Protein AF-A0A7J9YKB7-F1 (afdb_monomer)

Radius of gyration: 21.54 Å; Cα contacts (8 Å, |Δi|>4): 55; chains: 1; bounding box: 41×31×67 Å

Structure (mmCIF, N/CA/C/O backbone):
data_AF-A0A7J9YKB7-F1
#
_entry.id   AF-A0A7J9YKB7-F1
#
loop_
_atom_site.group_PDB
_atom_site.id
_atom_site.type_symbol
_atom_site.label_atom_id
_atom_site.label_alt_id
_atom_site.label_comp_id
_atom_site.label_asym_id
_atom_site.label_entity_id
_atom_site.label_seq_id
_atom_site.pdbx_PDB_ins_code
_atom_site.Cartn_x
_atom_site.Cartn_y
_atom_site.Cartn_z
_atom_site.occupancy
_atom_site.B_iso_or_equiv
_atom_site.auth_seq_id
_atom_site.auth_comp_id
_atom_site.auth_asym_id
_atom_site.auth_atom_id
_atom_site.pdbx_PDB_model_num
ATOM 1 N N . MET A 1 1 ? 27.518 -6.854 -50.036 1.00 48.94 1 MET A N 1
ATOM 2 C CA . MET A 1 1 ? 26.443 -5.909 -49.672 1.00 48.94 1 MET A CA 1
ATOM 3 C C . MET A 1 1 ? 25.699 -6.526 -48.510 1.00 48.94 1 MET A C 1
ATOM 5 O O . MET A 1 1 ? 25.107 -7.581 -48.701 1.00 48.94 1 MET A O 1
ATOM 9 N N . THR A 1 2 ? 25.817 -5.952 -47.317 1.00 54.91 2 THR A N 1
ATOM 10 C CA . THR A 1 2 ? 25.064 -6.406 -46.141 1.00 54.91 2 THR A CA 1
ATOM 11 C C . THR A 1 2 ? 23.592 -6.065 -46.354 1.00 54.91 2 THR A C 1
ATOM 13 O O . THR A 1 2 ? 23.282 -4.993 -46.873 1.00 54.91 2 THR A O 1
ATOM 16 N N . ASN A 1 3 ? 22.692 -7.009 -46.073 1.00 69.81 3 ASN A N 1
ATOM 17 C CA . ASN A 1 3 ? 21.261 -6.821 -46.290 1.00 69.81 3 ASN A CA 1
ATOM 18 C C . ASN A 1 3 ? 20.705 -5.929 -45.163 1.00 69.81 3 ASN A C 1
ATOM 20 O O . ASN A 1 3 ? 20.652 -6.395 -44.024 1.00 69.81 3 ASN A O 1
ATOM 24 N N . PRO A 1 4 ? 20.256 -4.693 -45.444 1.00 67.62 4 PRO A N 1
ATOM 25 C CA . PRO A 1 4 ? 19.798 -3.757 -44.414 1.00 67.62 4 PRO A CA 1
ATOM 26 C C . PRO A 1 4 ? 18.598 -4.282 -43.613 1.00 67.62 4 PRO A C 1
ATOM 28 O O . PRO A 1 4 ? 18.391 -3.877 -42.474 1.00 67.62 4 PRO A O 1
ATOM 31 N N . PHE A 1 5 ? 17.827 -5.223 -44.166 1.00 67.56 5 PHE A N 1
ATOM 32 C CA . PHE A 1 5 ? 16.731 -5.882 -43.454 1.00 67.56 5 PHE A CA 1
ATOM 33 C C . PHE A 1 5 ? 17.223 -6.892 -42.401 1.00 67.56 5 PHE A C 1
ATOM 35 O O . PHE A 1 5 ? 16.585 -7.067 -41.362 1.00 67.56 5 PHE A O 1
ATOM 42 N N . ALA A 1 6 ? 18.370 -7.536 -42.642 1.00 73.56 6 ALA A N 1
ATOM 43 C CA . ALA A 1 6 ? 18.988 -8.451 -41.683 1.00 73.56 6 ALA A CA 1
ATOM 44 C C . ALA A 1 6 ? 19.540 -7.681 -40.473 1.00 73.56 6 ALA A C 1
ATOM 46 O O . ALA A 1 6 ? 19.221 -8.033 -39.343 1.00 73.56 6 ALA A O 1
ATOM 47 N N . GLU A 1 7 ? 20.234 -6.562 -40.707 1.00 74.50 7 GLU A N 1
ATOM 48 C CA . GLU A 1 7 ? 20.719 -5.675 -39.636 1.00 74.50 7 GLU A CA 1
ATOM 49 C C . GLU A 1 7 ? 19.564 -5.091 -38.803 1.00 74.50 7 GLU A C 1
ATOM 51 O O . GLU A 1 7 ? 19.651 -4.985 -37.580 1.00 74.50 7 GLU A O 1
ATOM 56 N N . PHE A 1 8 ? 18.443 -4.740 -39.443 1.00 75.69 8 PHE A N 1
ATOM 57 C CA . PHE A 1 8 ? 17.258 -4.253 -38.731 1.00 75.69 8 PHE A CA 1
ATOM 58 C C . PHE A 1 8 ? 16.622 -5.336 -37.850 1.00 75.69 8 PHE A C 1
ATOM 60 O O . PHE A 1 8 ? 16.187 -5.060 -36.734 1.00 75.69 8 PHE A O 1
ATOM 67 N N . THR A 1 9 ? 16.595 -6.577 -38.338 1.00 81.75 9 THR A N 1
ATOM 68 C CA . THR A 1 9 ? 16.051 -7.722 -37.598 1.00 81.75 9 THR A CA 1
ATOM 69 C C . THR A 1 9 ? 16.926 -8.066 -36.392 1.00 81.75 9 THR A C 1
ATOM 71 O O . THR A 1 9 ? 16.396 -8.283 -35.305 1.00 81.75 9 THR A O 1
ATOM 74 N N . GLU A 1 10 ? 18.251 -8.048 -36.550 1.00 83.00 10 GLU A N 1
ATOM 75 C CA . GLU A 1 10 ? 19.202 -8.251 -35.449 1.00 83.00 10 GLU A CA 1
ATOM 76 C C . GLU A 1 10 ? 19.053 -7.176 -34.368 1.00 83.00 10 GLU A C 1
ATOM 78 O O . GLU A 1 10 ? 19.007 -7.496 -33.183 1.00 83.00 10 GLU A O 1
ATOM 83 N N . ARG A 1 11 ? 18.875 -5.909 -34.761 1.00 81.38 11 ARG A N 1
ATOM 84 C CA . ARG A 1 11 ? 18.631 -4.811 -33.813 1.00 81.38 11 ARG A CA 1
ATOM 85 C C . ARG A 1 11 ? 17.323 -4.968 -33.041 1.00 81.38 11 ARG A C 1
ATOM 87 O O . ARG A 1 11 ? 17.304 -4.710 -31.844 1.00 81.38 11 ARG A O 1
ATOM 94 N N . ILE A 1 12 ? 16.244 -5.400 -33.697 1.00 83.25 12 ILE A N 1
ATOM 95 C CA . ILE A 1 12 ? 14.960 -5.656 -33.021 1.00 83.25 12 ILE A CA 1
ATOM 96 C C . ILE A 1 12 ? 15.087 -6.829 -32.042 1.00 83.25 12 ILE A C 1
ATOM 98 O O . ILE A 1 12 ? 14.558 -6.765 -30.935 1.00 83.25 12 ILE A O 1
ATOM 102 N N . GLN A 1 13 ? 15.798 -7.893 -32.423 1.00 85.00 13 GLN A N 1
ATOM 103 C CA . GLN A 1 13 ? 16.031 -9.035 -31.537 1.00 85.00 13 GLN A CA 1
ATOM 104 C C . GLN A 1 13 ? 16.902 -8.662 -30.336 1.00 85.00 13 GLN A C 1
ATOM 106 O O . GLN A 1 13 ? 16.582 -9.068 -29.221 1.00 85.00 13 GLN A O 1
ATOM 111 N N . ALA A 1 14 ? 17.947 -7.858 -30.544 1.00 82.81 14 ALA A N 1
ATOM 112 C CA . ALA A 1 14 ? 18.788 -7.344 -29.469 1.00 82.81 14 ALA A CA 1
ATOM 113 C C . ALA A 1 14 ? 17.986 -6.461 -28.500 1.00 82.81 14 ALA A C 1
ATOM 115 O O . ALA A 1 14 ? 18.015 -6.708 -27.300 1.00 82.81 14 ALA A O 1
ATOM 116 N N . ALA A 1 15 ? 17.192 -5.518 -29.019 1.00 81.31 15 ALA A N 1
ATOM 117 C CA . ALA A 1 15 ? 16.345 -4.650 -28.198 1.00 81.31 15 ALA A CA 1
ATOM 118 C C . ALA A 1 15 ? 15.295 -5.441 -27.400 1.00 81.31 15 ALA A C 1
ATOM 120 O O . ALA A 1 15 ? 15.013 -5.127 -26.248 1.00 81.31 15 ALA A O 1
ATOM 121 N N . ARG A 1 16 ? 14.729 -6.502 -27.988 1.00 85.56 16 ARG A N 1
ATOM 122 C CA . ARG A 1 16 ? 13.814 -7.393 -27.269 1.00 85.56 16 ARG A CA 1
ATOM 123 C C . ARG A 1 16 ? 14.528 -8.158 -26.154 1.00 85.56 16 ARG A C 1
ATOM 125 O O . ARG A 1 16 ? 13.991 -8.247 -25.061 1.00 85.56 16 ARG A O 1
ATOM 132 N N . ALA A 1 17 ? 15.713 -8.703 -26.425 1.00 87.69 17 ALA A N 1
ATOM 133 C CA . ALA A 1 17 ? 16.480 -9.439 -25.423 1.00 87.69 17 ALA A CA 1
ATOM 134 C C . ALA A 1 17 ? 16.904 -8.539 -24.251 1.00 87.69 17 ALA A C 1
ATOM 136 O O . ALA A 1 17 ? 16.887 -8.973 -23.102 1.00 87.69 17 ALA A O 1
ATOM 137 N N . GLU A 1 18 ? 17.244 -7.284 -24.540 1.00 86.50 18 GLU A N 1
ATOM 138 C CA . GLU A 1 18 ? 17.529 -6.261 -23.537 1.00 86.50 18 GLU A CA 1
ATOM 139 C C . GLU A 1 18 ? 16.290 -5.946 -22.691 1.00 86.50 18 GLU A C 1
ATOM 141 O O . GLU A 1 18 ? 16.360 -6.008 -21.465 1.00 86.50 18 GLU A O 1
ATOM 146 N N . LEU A 1 19 ? 15.136 -5.716 -23.326 1.00 81.12 19 LEU A N 1
ATOM 147 C CA . LEU A 1 19 ? 13.873 -5.482 -22.624 1.00 81.12 19 LEU A CA 1
ATOM 148 C C . LEU A 1 19 ? 13.475 -6.669 -21.735 1.00 81.12 19 LEU A C 1
ATOM 150 O O . LEU A 1 19 ? 13.123 -6.469 -20.576 1.00 81.12 19 LEU A O 1
ATOM 154 N N . ASP A 1 20 ? 13.558 -7.896 -22.2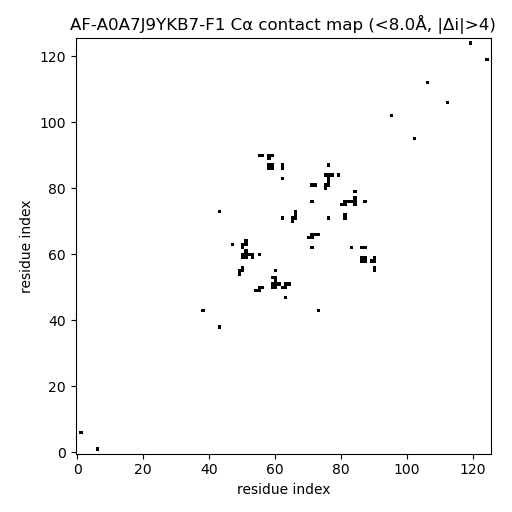53 1.00 88.00 20 ASP A N 1
ATOM 155 C CA . ASP A 1 20 ? 13.267 -9.114 -21.489 1.00 88.00 20 ASP A CA 1
ATOM 156 C C . ASP A 1 20 ? 14.220 -9.238 -20.279 1.00 88.00 20 ASP A C 1
ATOM 158 O O . ASP A 1 20 ? 13.809 -9.649 -19.192 1.00 88.00 20 ASP A O 1
ATOM 162 N N . GLY A 1 21 ? 15.486 -8.835 -20.441 1.00 87.31 21 GLY A N 1
ATOM 163 C CA . GLY A 1 21 ? 16.472 -8.780 -19.362 1.00 87.31 21 GLY A CA 1
ATOM 164 C C . GLY A 1 21 ? 16.127 -7.757 -18.278 1.00 87.31 21 GLY A C 1
ATOM 165 O O . GLY A 1 21 ? 16.171 -8.093 -17.093 1.00 87.31 21 GLY A O 1
ATOM 166 N N . ILE A 1 22 ? 15.745 -6.542 -18.680 1.00 85.44 22 ILE A N 1
ATOM 167 C CA . ILE A 1 22 ? 15.321 -5.467 -17.771 1.00 85.44 22 ILE A CA 1
ATOM 168 C C . ILE A 1 22 ? 14.061 -5.883 -17.009 1.00 85.44 22 ILE A C 1
ATOM 170 O O . ILE A 1 22 ? 14.024 -5.770 -15.787 1.00 85.44 22 ILE A O 1
ATOM 174 N N . LEU A 1 23 ? 13.059 -6.438 -17.697 1.00 82.50 23 LEU A N 1
ATOM 175 C CA . LEU A 1 23 ? 11.827 -6.923 -17.068 1.00 82.50 23 LEU A CA 1
ATOM 176 C C . LEU A 1 23 ? 12.117 -8.006 -16.027 1.00 82.50 23 LEU A C 1
ATOM 178 O O . LEU A 1 23 ? 11.660 -7.910 -14.890 1.00 82.50 23 LEU A O 1
ATOM 182 N N . ALA A 1 24 ? 12.941 -8.997 -16.372 1.00 86.31 24 ALA A N 1
ATOM 183 C CA . ALA A 1 24 ? 13.304 -10.061 -15.441 1.00 86.31 24 ALA A CA 1
ATOM 184 C C . ALA A 1 24 ? 14.099 -9.553 -14.225 1.00 86.31 24 ALA A C 1
ATOM 186 O O . ALA A 1 24 ? 14.096 -10.201 -13.174 1.00 86.31 24 ALA A O 1
ATOM 187 N N . GLN A 1 25 ? 14.837 -8.450 -14.369 1.00 81.38 25 GLN A N 1
ATOM 188 C CA . GLN A 1 25 ? 15.543 -7.807 -13.265 1.00 81.38 25 GLN A CA 1
ATOM 189 C C . GLN A 1 25 ? 14.566 -7.022 -12.379 1.00 81.38 25 GLN A C 1
ATOM 191 O O . GLN A 1 25 ? 14.525 -7.268 -11.176 1.00 81.38 25 GLN A O 1
ATOM 196 N N . ALA A 1 26 ? 13.695 -6.206 -12.975 1.00 73.94 26 ALA A N 1
ATOM 197 C CA . ALA A 1 26 ? 12.650 -5.473 -12.263 1.00 73.94 26 ALA A CA 1
ATOM 198 C C . ALA A 1 26 ? 11.722 -6.408 -11.465 1.00 73.94 26 ALA A C 1
ATOM 200 O O . ALA A 1 26 ? 11.398 -6.134 -10.312 1.00 73.94 26 ALA A O 1
ATOM 201 N N . GLU A 1 27 ? 11.348 -7.563 -12.023 1.00 75.50 27 GLU A N 1
ATOM 202 C CA . GLU A 1 27 ? 10.561 -8.580 -11.312 1.00 75.50 27 GLU A CA 1
ATOM 203 C C . GLU A 1 27 ? 11.299 -9.156 -10.095 1.00 75.50 27 GLU A C 1
ATOM 205 O O . GLU A 1 27 ? 10.695 -9.392 -9.041 1.00 75.50 27 GLU A O 1
ATOM 210 N N . ARG A 1 28 ? 12.612 -9.388 -10.220 1.00 80.44 28 ARG A N 1
ATOM 211 C CA . ARG A 1 28 ? 13.457 -9.887 -9.127 1.00 80.44 28 ARG A CA 1
ATOM 212 C C . ARG A 1 28 ? 13.609 -8.852 -8.023 1.00 80.44 28 ARG A C 1
ATOM 214 O O . ARG A 1 28 ? 13.513 -9.220 -6.850 1.00 80.44 28 ARG A O 1
ATOM 221 N N . ASP A 1 29 ? 13.803 -7.593 -8.388 1.00 74.81 29 ASP A N 1
ATOM 222 C CA . ASP A 1 29 ? 13.963 -6.495 -7.439 1.00 74.81 29 ASP A CA 1
ATOM 223 C C . ASP A 1 29 ? 12.645 -6.206 -6.719 1.00 74.81 29 ASP A C 1
ATOM 225 O O . ASP A 1 29 ? 12.621 -6.164 -5.489 1.00 74.81 29 ASP A O 1
ATOM 229 N N . LEU A 1 30 ? 11.517 -6.201 -7.437 1.00 72.44 30 LEU A N 1
ATOM 230 C CA . LEU A 1 30 ? 10.186 -6.128 -6.830 1.00 72.44 30 LEU A CA 1
ATOM 231 C C . LEU A 1 30 ? 9.927 -7.303 -5.876 1.00 72.44 30 LEU A C 1
ATOM 233 O O . LEU A 1 30 ? 9.394 -7.121 -4.783 1.00 72.44 30 LEU A O 1
ATOM 237 N N . SER A 1 31 ? 10.308 -8.522 -6.263 1.00 71.25 31 SER A N 1
ATOM 238 C CA . SER A 1 31 ? 10.139 -9.709 -5.413 1.00 71.25 31 SER A CA 1
ATOM 239 C C . SER A 1 31 ? 11.005 -9.651 -4.154 1.00 71.25 31 SER A C 1
ATOM 241 O O . SER A 1 31 ? 10.568 -10.078 -3.083 1.00 71.25 31 SER A O 1
ATOM 243 N N . ARG A 1 32 ? 12.234 -9.132 -4.268 1.00 72.81 32 ARG A N 1
ATOM 244 C CA . ARG A 1 32 ? 13.128 -8.892 -3.132 1.00 72.81 32 ARG A CA 1
ATOM 245 C C . ARG A 1 32 ? 12.520 -7.857 -2.193 1.00 72.81 32 ARG A C 1
ATOM 247 O O . ARG A 1 32 ? 12.342 -8.163 -1.018 1.00 72.81 32 ARG A O 1
ATOM 254 N N . PHE A 1 33 ? 12.121 -6.711 -2.734 1.00 71.88 33 PHE A N 1
ATOM 255 C CA . PHE A 1 33 ? 11.486 -5.633 -1.988 1.00 71.88 33 PHE A CA 1
ATOM 256 C C . PHE A 1 33 ? 10.247 -6.128 -1.235 1.00 71.88 33 PHE A C 1
ATOM 258 O O . PHE A 1 33 ? 10.147 -5.929 -0.028 1.00 71.88 33 PHE A O 1
ATOM 265 N N . LYS A 1 34 ? 9.356 -6.875 -1.904 1.00 68.44 34 LYS A N 1
ATOM 266 C CA . LYS A 1 34 ? 8.168 -7.492 -1.287 1.00 68.44 34 LYS A CA 1
ATOM 267 C C . LYS A 1 34 ? 8.495 -8.476 -0.166 1.00 68.44 34 LYS A C 1
ATOM 269 O O . LYS A 1 34 ? 7.656 -8.703 0.695 1.00 68.44 34 LYS A O 1
ATOM 274 N N . ARG A 1 35 ? 9.652 -9.138 -0.201 1.00 71.69 35 ARG A N 1
ATOM 275 C CA . ARG A 1 35 ? 10.064 -10.071 0.857 1.00 71.69 35 ARG A CA 1
ATOM 276 C C . ARG A 1 35 ? 10.675 -9.332 2.043 1.00 71.69 35 ARG A C 1
ATOM 278 O O . ARG A 1 35 ? 10.428 -9.732 3.172 1.00 71.69 35 ARG A O 1
ATOM 285 N N . GLU A 1 36 ? 11.481 -8.313 1.774 1.00 71.69 36 GLU A N 1
ATOM 286 C CA . GLU A 1 36 ? 12.216 -7.551 2.790 1.00 71.69 36 GLU A CA 1
ATOM 287 C C . GLU A 1 36 ? 11.327 -6.531 3.508 1.00 71.69 36 GLU A C 1
ATOM 289 O O . GLU A 1 36 ? 11.482 -6.341 4.706 1.00 71.69 36 GLU A O 1
ATOM 294 N N . ASN A 1 37 ? 10.329 -5.970 2.823 1.00 67.38 37 ASN A N 1
ATOM 295 C CA . ASN A 1 37 ? 9.371 -5.008 3.382 1.00 67.38 37 ASN A CA 1
ATOM 296 C C . ASN A 1 37 ? 8.054 -5.659 3.825 1.00 67.38 37 ASN A C 1
ATOM 298 O O . ASN A 1 37 ? 7.013 -5.005 3.880 1.00 67.38 37 ASN A O 1
ATOM 302 N N . LYS A 1 38 ? 8.064 -6.966 4.110 1.00 70.69 38 LYS A N 1
ATOM 303 C CA . LYS A 1 38 ? 6.905 -7.618 4.720 1.00 70.69 38 LYS A CA 1
ATOM 304 C C . LYS A 1 38 ? 6.914 -7.330 6.219 1.00 70.69 38 LYS A C 1
ATOM 306 O O . LYS A 1 38 ? 7.846 -7.786 6.880 1.00 70.69 38 LYS A O 1
ATOM 311 N N . PRO A 1 39 ? 5.895 -6.638 6.757 1.00 73.00 39 PRO A N 1
ATOM 312 C CA . PRO A 1 39 ? 5.805 -6.439 8.192 1.00 73.00 39 PRO A CA 1
ATOM 313 C C . PRO A 1 39 ? 5.734 -7.798 8.892 1.00 73.00 39 PRO A C 1
ATOM 315 O O . PRO A 1 39 ? 5.066 -8.730 8.425 1.00 73.00 39 PRO A O 1
ATOM 318 N N . THR A 1 40 ? 6.450 -7.913 10.004 1.00 83.00 40 THR A N 1
ATOM 319 C CA . THR A 1 40 ? 6.389 -9.070 10.897 1.00 83.00 40 THR A CA 1
ATOM 320 C C . THR A 1 40 ? 4.973 -9.253 11.436 1.00 83.00 40 THR A C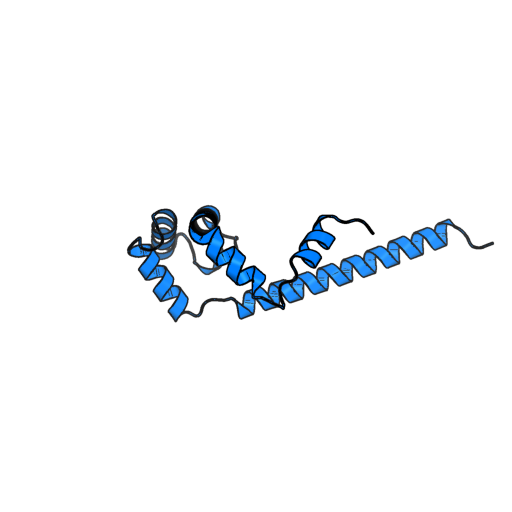 1
ATOM 322 O O . THR A 1 40 ? 4.165 -8.325 11.441 1.00 83.00 40 THR A O 1
ATOM 325 N N . GLU A 1 41 ? 4.650 -10.450 11.925 1.00 83.69 41 GLU A N 1
ATOM 326 C CA . GLU A 1 41 ? 3.325 -10.709 12.506 1.00 83.69 41 GLU A CA 1
ATOM 327 C C . GLU A 1 41 ? 3.012 -9.753 13.669 1.00 83.69 41 GLU A C 1
ATOM 329 O O . GLU A 1 41 ? 1.893 -9.272 13.810 1.00 83.69 41 GLU A O 1
ATOM 334 N N . GLU A 1 42 ? 4.028 -9.410 14.460 1.00 85.31 42 GLU A N 1
ATOM 335 C CA . GLU A 1 42 ? 3.916 -8.474 15.579 1.00 85.31 42 GLU A CA 1
ATOM 336 C C . GLU A 1 42 ? 3.628 -7.044 15.105 1.00 85.31 42 GLU A C 1
ATOM 338 O O . GLU A 1 42 ? 2.752 -6.382 15.660 1.00 85.31 42 GLU A O 1
ATOM 343 N N . GLU A 1 43 ? 4.306 -6.573 14.057 1.00 84.69 43 GLU A N 1
ATOM 344 C CA . GLU A 1 43 ? 4.035 -5.266 13.444 1.00 84.69 43 GLU A CA 1
ATOM 345 C C . GLU A 1 43 ? 2.648 -5.223 12.798 1.00 84.69 43 GLU A C 1
ATOM 347 O O . GLU A 1 43 ? 1.937 -4.225 12.919 1.00 84.69 43 GLU A O 1
ATOM 352 N N . ARG A 1 44 ? 2.217 -6.319 12.162 1.00 86.12 44 ARG A N 1
ATOM 353 C CA . ARG A 1 44 ? 0.868 -6.434 11.588 1.00 86.12 44 ARG A CA 1
ATOM 354 C C . ARG A 1 44 ? -0.200 -6.377 12.667 1.00 86.12 44 ARG A C 1
ATOM 356 O O . ARG A 1 44 ? -1.195 -5.680 12.485 1.00 86.12 44 ARG A O 1
ATOM 363 N N . GLN A 1 45 ? 0.013 -7.062 13.786 1.00 88.69 45 GLN A N 1
ATOM 364 C CA . GLN A 1 45 ? -0.905 -7.035 14.919 1.00 88.69 45 GLN A CA 1
ATOM 365 C C . GLN A 1 45 ? -0.991 -5.627 15.522 1.00 88.69 45 GLN A C 1
ATOM 367 O O . GLN A 1 45 ? -2.088 -5.120 15.742 1.00 88.69 45 GLN A O 1
ATOM 372 N N . GLN A 1 46 ? 0.147 -4.954 15.718 1.00 91.12 46 GLN A N 1
ATOM 373 C CA . GLN A 1 46 ? 0.174 -3.575 16.217 1.00 91.12 46 GLN A CA 1
ATOM 374 C C . GLN A 1 46 ? -0.556 -2.610 15.280 1.00 91.12 46 GLN A C 1
ATOM 376 O O . GLN A 1 46 ? -1.368 -1.804 15.738 1.00 91.12 46 GLN A O 1
ATOM 381 N N . LEU A 1 47 ? -0.312 -2.718 13.972 1.00 88.44 47 LEU A N 1
ATOM 382 C CA . LEU A 1 47 ? -0.990 -1.918 12.956 1.00 88.44 47 LEU A CA 1
ATOM 383 C C . LEU A 1 47 ? -2.496 -2.200 12.933 1.00 88.44 47 LEU A C 1
ATOM 385 O O . LEU A 1 47 ? -3.290 -1.265 12.862 1.00 88.44 47 LEU A O 1
ATOM 389 N N . HIS A 1 48 ? -2.898 -3.465 13.052 1.00 91.31 48 HIS A N 1
ATOM 390 C CA . HIS A 1 48 ? -4.303 -3.852 13.105 1.00 91.31 48 HIS A CA 1
ATOM 391 C C . HIS A 1 48 ? -5.009 -3.265 14.331 1.00 91.31 48 HIS A C 1
ATOM 393 O O . HIS A 1 48 ? -6.080 -2.676 14.207 1.00 91.31 48 HIS A O 1
ATOM 399 N N . GLU A 1 49 ? -4.392 -3.347 15.507 1.00 93.81 49 GLU A N 1
ATOM 400 C CA . GLU A 1 49 ? -4.962 -2.779 16.726 1.00 93.81 49 GLU A CA 1
ATOM 401 C C . GLU A 1 49 ? -5.012 -1.244 16.689 1.00 93.81 49 GLU A C 1
ATOM 403 O O . GLU A 1 49 ? -6.012 -0.657 17.101 1.00 93.81 49 GLU A O 1
ATOM 408 N N . ALA A 1 50 ? -3.971 -0.581 16.175 1.00 91.25 50 ALA A N 1
ATOM 409 C CA . ALA A 1 50 ? -3.957 0.873 15.995 1.00 91.25 50 ALA A CA 1
ATOM 410 C C . ALA A 1 50 ? -5.046 1.334 15.013 1.00 91.25 50 ALA A C 1
ATOM 412 O O . ALA A 1 50 ? -5.757 2.310 15.268 1.00 91.25 50 ALA A O 1
ATOM 413 N N . ALA A 1 51 ? -5.232 0.588 13.923 1.00 92.25 51 ALA A N 1
ATOM 414 C CA . ALA A 1 51 ? -6.302 0.817 12.967 1.00 92.25 51 ALA A CA 1
ATOM 415 C C . ALA A 1 51 ? -7.689 0.653 13.612 1.00 92.25 51 ALA A C 1
ATOM 417 O O . ALA A 1 51 ? -8.517 1.553 13.487 1.00 92.25 51 ALA A O 1
ATOM 418 N N . LEU A 1 52 ? -7.932 -0.420 14.376 1.00 92.44 52 LEU A N 1
ATOM 419 C CA . LEU A 1 52 ? -9.204 -0.632 15.089 1.00 92.44 52 LEU A CA 1
ATOM 420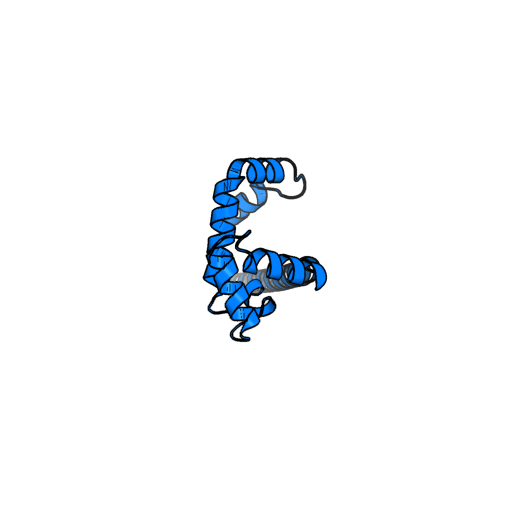 C C . LEU A 1 52 ? -9.501 0.469 16.116 1.00 92.44 52 LEU A C 1
ATOM 422 O O . LEU A 1 52 ? -10.650 0.889 16.264 1.00 92.44 52 LEU A O 1
ATOM 426 N N . ARG A 1 53 ? -8.471 0.989 16.795 1.00 92.75 53 ARG A N 1
ATOM 427 C CA . ARG A 1 53 ? -8.604 2.146 17.699 1.00 92.75 53 ARG A CA 1
ATOM 428 C C . ARG A 1 53 ? -8.873 3.463 16.960 1.00 92.75 53 ARG A C 1
ATOM 430 O O . ARG A 1 53 ? -9.212 4.454 17.602 1.00 92.75 53 ARG A O 1
ATOM 437 N N . GLY A 1 54 ? -8.763 3.480 15.630 1.00 89.38 54 GLY A N 1
ATOM 438 C CA . GLY A 1 54 ? -8.939 4.666 14.792 1.00 89.38 54 GLY A CA 1
ATOM 439 C C . GLY A 1 54 ? -7.748 5.623 14.817 1.00 89.38 54 GLY A C 1
ATOM 440 O O . GLY A 1 54 ? -7.862 6.738 14.319 1.00 89.38 54 GLY A O 1
ATOM 441 N N . GLU A 1 55 ? -6.608 5.204 15.369 1.00 89.25 55 GLU A N 1
ATOM 442 C CA . GLU A 1 55 ? -5.390 6.025 15.462 1.00 89.25 55 GLU A CA 1
ATOM 443 C C . GLU A 1 55 ? -4.789 6.311 14.080 1.00 89.25 55 GLU A C 1
ATOM 445 O O . GLU A 1 55 ? -4.132 7.328 13.885 1.00 89.25 55 GLU A O 1
ATOM 450 N N . LEU A 1 56 ? -5.071 5.438 13.109 1.00 85.50 56 LEU A N 1
ATOM 451 C CA . LEU A 1 56 ? -4.656 5.564 11.710 1.00 85.50 56 LEU A CA 1
ATOM 452 C C . LEU A 1 56 ? -5.755 6.189 10.822 1.00 85.50 56 LEU A C 1
ATOM 454 O O . LEU A 1 56 ? -5.663 6.182 9.596 1.00 85.50 56 LEU A O 1
ATOM 458 N N . GLY A 1 57 ? -6.814 6.735 11.423 1.00 88.31 57 GLY A N 1
ATOM 459 C CA . GLY A 1 57 ? -7.943 7.333 10.711 1.00 88.31 57 GLY A CA 1
ATOM 460 C C . GLY A 1 57 ? -9.027 6.337 10.286 1.00 88.31 57 GLY A C 1
ATOM 461 O O . GLY A 1 57 ? -8.911 5.122 10.461 1.00 88.31 57 GLY A O 1
ATOM 462 N N . ASP A 1 58 ? -10.120 6.879 9.743 1.00 90.06 58 ASP A N 1
ATOM 463 C CA . ASP A 1 58 ? -11.355 6.125 9.495 1.00 90.06 58 ASP A CA 1
ATOM 464 C C . ASP A 1 58 ? -11.206 5.053 8.403 1.00 90.06 58 ASP A C 1
ATOM 466 O O . ASP A 1 58 ? -11.704 3.945 8.588 1.00 90.06 58 ASP A O 1
ATOM 470 N N . ASP A 1 59 ? -10.467 5.337 7.324 1.00 90.62 59 ASP A N 1
ATOM 471 C CA . ASP A 1 59 ? -10.246 4.378 6.227 1.00 90.62 59 ASP A CA 1
ATOM 472 C C . ASP A 1 59 ? -9.505 3.124 6.710 1.00 90.62 59 ASP A C 1
ATOM 474 O O . ASP A 1 59 ? -9.854 1.998 6.357 1.00 90.62 59 ASP A O 1
ATOM 478 N N . MET A 1 60 ? -8.495 3.311 7.567 1.00 91.88 60 MET A N 1
ATOM 479 C CA . MET A 1 60 ? -7.735 2.205 8.150 1.00 91.88 60 MET A CA 1
ATOM 480 C C . MET A 1 60 ? -8.565 1.432 9.168 1.00 91.88 60 MET A C 1
ATOM 482 O O . MET A 1 60 ? -8.474 0.206 9.210 1.00 91.88 60 MET A O 1
ATOM 486 N N . ARG A 1 61 ? -9.412 2.119 9.947 1.00 93.94 61 ARG A N 1
ATOM 487 C CA . ARG A 1 61 ? -10.361 1.454 10.848 1.00 93.94 61 ARG A CA 1
ATOM 488 C C . ARG A 1 61 ? -11.333 0.573 10.073 1.00 93.94 61 ARG A C 1
ATOM 490 O O . ARG A 1 61 ? -11.500 -0.590 10.427 1.00 93.94 61 ARG A O 1
ATOM 497 N N . GLU A 1 62 ? -11.919 1.089 8.993 1.00 93.56 62 GLU A N 1
ATOM 498 C CA . GLU A 1 62 ? -12.807 0.309 8.124 1.00 93.56 62 GLU A CA 1
ATOM 499 C C . GLU A 1 62 ? -12.088 -0.920 7.554 1.00 93.56 62 GLU A C 1
ATOM 501 O O . GLU A 1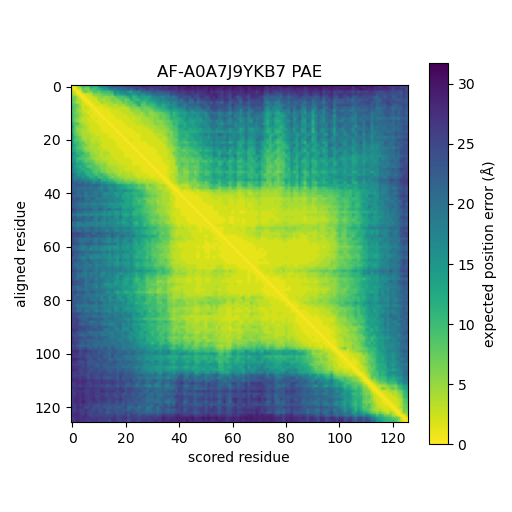 62 ? -12.633 -2.027 7.546 1.00 93.56 62 GLU A O 1
ATOM 506 N N . LEU A 1 63 ? -10.846 -0.745 7.109 1.00 92.44 63 LEU A N 1
ATOM 507 C CA . LEU A 1 63 ? -10.058 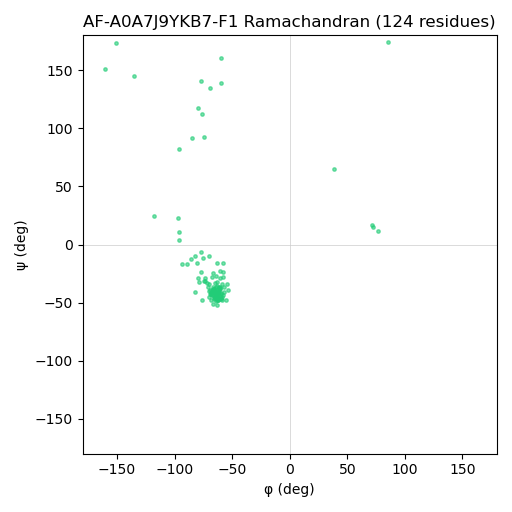-1.830 6.550 1.00 92.44 63 LEU A CA 1
ATOM 508 C C . LEU A 1 63 ? -9.714 -2.898 7.604 1.00 92.44 63 LEU A C 1
ATOM 510 O O . LEU A 1 63 ? -9.835 -4.092 7.330 1.00 92.44 63 LEU A O 1
ATOM 514 N N . ALA A 1 64 ? -9.382 -2.493 8.831 1.00 93.62 64 ALA A N 1
ATOM 515 C CA . ALA A 1 64 ? -9.162 -3.418 9.937 1.00 93.62 64 ALA A CA 1
ATOM 516 C C . ALA A 1 64 ? -10.439 -4.178 10.328 1.00 93.62 64 ALA A C 1
ATOM 518 O O . ALA A 1 64 ? -10.379 -5.390 10.514 1.00 93.62 64 ALA A O 1
ATOM 519 N N . GLU A 1 65 ? -11.602 -3.523 10.356 1.00 94.75 65 GLU A N 1
ATOM 520 C CA . GLU A 1 65 ? -12.882 -4.201 10.600 1.00 94.75 65 GLU A CA 1
ATOM 521 C C . GLU A 1 65 ? -13.199 -5.256 9.526 1.00 94.75 65 GLU A C 1
ATOM 523 O O . GLU A 1 65 ? -13.699 -6.336 9.845 1.00 94.75 65 GLU A O 1
ATOM 528 N N . LYS A 1 66 ? -12.903 -4.977 8.249 1.00 93.75 66 LYS A N 1
ATOM 529 C CA . LYS A 1 66 ? -13.082 -5.945 7.149 1.00 93.75 66 LYS A CA 1
ATOM 530 C C . LYS A 1 66 ? -12.163 -7.154 7.306 1.00 93.75 66 LYS A C 1
ATOM 532 O O . LYS A 1 66 ? -12.603 -8.287 7.101 1.00 93.75 66 LYS A O 1
ATOM 537 N N . VAL A 1 67 ? -10.914 -6.928 7.716 1.00 92.00 67 VAL A N 1
ATOM 538 C CA . VAL A 1 67 ? -9.970 -8.010 8.028 1.00 92.00 67 VAL A CA 1
ATOM 539 C C . VAL A 1 67 ? -10.454 -8.832 9.228 1.00 92.00 67 VAL A C 1
ATOM 541 O O . VAL A 1 67 ? -10.450 -10.059 9.163 1.00 92.00 67 VAL A O 1
ATOM 544 N N . GLU A 1 68 ? -10.949 -8.190 10.291 1.00 92.94 68 GLU A N 1
ATOM 545 C CA . GLU A 1 68 ? -11.456 -8.872 11.492 1.00 92.94 68 GLU A CA 1
ATOM 546 C C . GLU A 1 68 ? -12.705 -9.727 11.199 1.00 92.94 68 GLU A C 1
ATOM 548 O O . GLU A 1 68 ? -12.878 -10.811 11.757 1.00 92.94 68 GLU A O 1
ATOM 553 N N . ARG A 1 69 ? -13.551 -9.290 10.256 1.00 93.19 69 ARG A N 1
ATOM 554 C CA . ARG A 1 69 ? -14.714 -10.055 9.765 1.00 93.19 69 ARG A CA 1
ATOM 555 C C . ARG A 1 69 ? -14.349 -11.181 8.791 1.00 93.19 69 ARG A C 1
ATOM 557 O O . ARG A 1 69 ? -15.228 -11.956 8.415 1.00 93.19 69 ARG A O 1
ATOM 564 N N . GLY A 1 70 ? -13.084 -11.287 8.381 1.00 90.31 70 GLY A N 1
ATOM 565 C CA . GLY A 1 70 ? -12.627 -12.250 7.376 1.00 90.31 70 GLY A CA 1
ATOM 566 C C . GLY A 1 70 ? -13.088 -11.927 5.951 1.00 90.31 70 GLY A C 1
ATOM 567 O O . GLY A 1 70 ? -13.056 -12.798 5.084 1.00 90.31 70 GLY A O 1
ATOM 568 N N . GLU A 1 71 ? -13.536 -10.693 5.706 1.00 91.38 71 GLU A N 1
ATOM 569 C CA . GLU A 1 71 ? -13.912 -10.194 4.376 1.00 91.38 71 GLU A CA 1
ATOM 570 C C . GLU A 1 71 ? -12.680 -9.779 3.557 1.00 91.38 71 GLU A C 1
ATOM 572 O O . GLU A 1 71 ? -12.770 -9.618 2.340 1.00 91.38 71 GLU A O 1
ATOM 577 N N . ASP A 1 72 ? -11.532 -9.615 4.219 1.00 91.44 72 ASP A N 1
ATOM 578 C CA . ASP A 1 72 ? -10.259 -9.24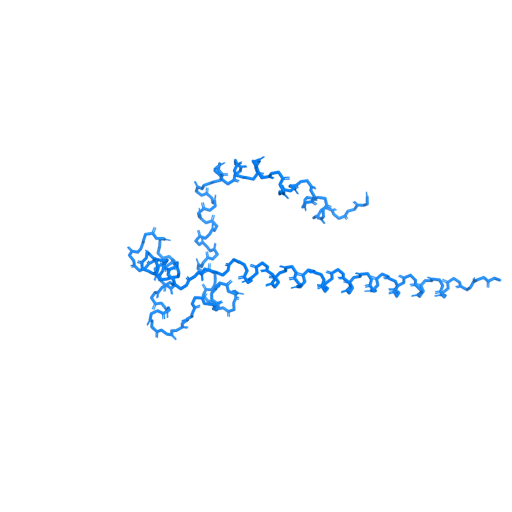8 3.613 1.00 91.44 72 ASP A CA 1
ATOM 579 C C . ASP A 1 72 ? -9.070 -9.805 4.410 1.00 91.44 72 ASP A C 1
ATOM 581 O O . ASP A 1 72 ? -9.226 -10.351 5.503 1.00 91.44 72 ASP A O 1
ATOM 585 N N . THR A 1 73 ? -7.859 -9.642 3.879 1.00 90.44 73 THR A N 1
ATOM 586 C CA . THR A 1 73 ? -6.615 -9.941 4.592 1.00 90.44 73 THR A CA 1
ATOM 587 C C . THR A 1 73 ? -5.609 -8.821 4.390 1.00 90.44 73 THR A C 1
ATOM 589 O O . THR A 1 73 ? -5.482 -8.270 3.297 1.00 90.44 73 THR A O 1
ATOM 592 N N . TRP A 1 74 ? -4.813 -8.535 5.420 1.00 87.56 74 TRP A N 1
ATOM 593 C CA . TRP A 1 74 ? -3.711 -7.581 5.298 1.00 87.56 74 TRP A CA 1
ATOM 594 C C . TRP A 1 74 ? -2.748 -7.937 4.155 1.00 87.56 74 TRP A C 1
ATOM 596 O O . TRP A 1 74 ? -2.220 -7.038 3.515 1.00 87.56 74 TRP A O 1
ATOM 606 N N . ASP A 1 75 ? -2.529 -9.228 3.869 1.00 86.19 75 ASP A N 1
ATOM 607 C CA . ASP A 1 75 ? -1.657 -9.651 2.762 1.00 86.19 75 ASP A CA 1
ATOM 608 C C . ASP A 1 75 ? -2.229 -9.218 1.411 1.00 86.19 75 ASP A C 1
ATOM 610 O O . ASP A 1 75 ? -1.502 -8.653 0.598 1.00 86.19 75 ASP A O 1
ATOM 614 N N . ALA A 1 76 ? -3.530 -9.426 1.187 1.00 85.88 76 ALA A N 1
ATOM 615 C CA . ALA A 1 76 ? -4.195 -9.015 -0.047 1.00 85.88 76 ALA A CA 1
ATOM 616 C C . ALA A 1 76 ? -4.230 -7.487 -0.197 1.00 85.88 76 ALA A C 1
ATOM 618 O O . ALA A 1 76 ? -4.034 -6.971 -1.298 1.00 85.88 76 ALA A O 1
ATOM 619 N N . VAL A 1 77 ? -4.436 -6.752 0.900 1.00 87.12 77 VAL A N 1
ATOM 620 C CA . VAL A 1 77 ? -4.430 -5.281 0.892 1.00 87.12 77 VAL A CA 1
ATOM 621 C C . VAL A 1 77 ? -3.038 -4.740 0.569 1.00 87.12 77 VAL A C 1
ATOM 623 O O . VAL A 1 77 ? -2.907 -3.948 -0.361 1.00 87.12 77 VAL A O 1
ATOM 626 N N . PHE A 1 78 ? -1.991 -5.194 1.266 1.00 82.50 78 PHE A N 1
ATOM 627 C CA . PHE A 1 78 ? -0.619 -4.738 1.010 1.00 82.50 78 PHE A CA 1
ATOM 628 C C . PHE A 1 78 ? -0.083 -5.186 -0.354 1.00 82.50 78 PHE A C 1
ATOM 630 O O . PHE A 1 78 ? 0.746 -4.499 -0.947 1.00 82.50 78 PHE A O 1
ATOM 637 N N . ALA A 1 79 ? -0.564 -6.313 -0.885 1.00 80.31 79 ALA A N 1
ATOM 638 C CA . ALA A 1 79 ? -0.242 -6.750 -2.241 1.00 80.31 79 ALA A CA 1
ATOM 639 C C . ALA A 1 79 ? -0.990 -5.963 -3.335 1.00 80.31 79 ALA A C 1
ATOM 641 O O . ALA A 1 79 ? -0.638 -6.097 -4.508 1.00 80.31 79 ALA A O 1
ATOM 642 N N . GLY A 1 80 ? -1.999 -5.158 -2.977 1.00 80.94 80 GLY A N 1
ATOM 643 C CA . GLY A 1 80 ? -2.874 -4.468 -3.930 1.00 80.94 80 GLY A CA 1
ATOM 644 C C . GLY A 1 80 ? -3.867 -5.393 -4.646 1.00 80.94 80 GLY A C 1
ATOM 645 O O . GLY A 1 80 ? -4.436 -5.016 -5.665 1.00 80.94 80 GLY A O 1
ATOM 646 N N . GLU A 1 81 ? -4.061 -6.609 -4.137 1.00 84.88 81 GLU A N 1
ATOM 647 C CA . GLU A 1 81 ? -4.964 -7.625 -4.694 1.00 84.88 81 GLU A CA 1
ATOM 648 C C . GLU A 1 81 ? -6.386 -7.506 -4.123 1.00 84.88 81 GLU A C 1
ATOM 650 O O . GLU A 1 81 ? -7.340 -8.039 -4.692 1.00 84.88 81 GLU A O 1
ATOM 655 N N . SER A 1 82 ? -6.540 -6.794 -3.002 1.00 87.56 82 SER A N 1
ATOM 656 C CA . SER A 1 82 ? -7.833 -6.539 -2.374 1.00 87.56 82 SER A CA 1
ATOM 657 C C . SER A 1 82 ? -8.634 -5.445 -3.103 1.00 87.56 82 SER A C 1
ATOM 659 O O . SER A 1 82 ? -8.080 -4.395 -3.442 1.00 87.56 82 SER A O 1
ATOM 661 N N . PRO A 1 83 ? -9.968 -5.600 -3.239 1.00 87.44 83 PRO A N 1
ATOM 662 C CA . PRO A 1 83 ? -10.844 -4.522 -3.704 1.00 87.44 83 PRO A CA 1
ATOM 663 C C . PRO A 1 83 ? -10.874 -3.307 -2.759 1.00 87.44 83 PRO A C 1
ATOM 665 O O . PRO A 1 83 ? -11.316 -2.235 -3.163 1.00 87.44 83 PRO A O 1
ATOM 668 N N . ASN A 1 84 ? -10.410 -3.454 -1.515 1.00 88.06 84 ASN A N 1
ATOM 669 C CA . ASN A 1 84 ? -10.333 -2.388 -0.517 1.00 88.06 84 ASN A CA 1
ATOM 670 C C . ASN A 1 84 ? -8.943 -1.721 -0.462 1.00 88.06 84 ASN A C 1
ATOM 672 O O . ASN A 1 84 ? -8.735 -0.838 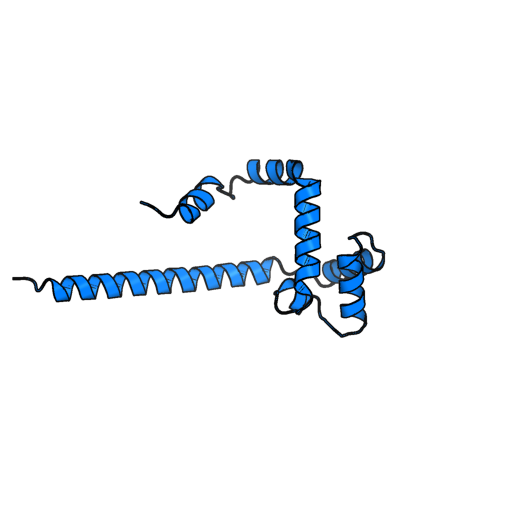0.365 1.00 88.06 84 ASN A O 1
ATOM 676 N N . ALA A 1 85 ? -7.996 -2.093 -1.336 1.00 86.62 85 ALA A N 1
ATOM 677 C CA . ALA A 1 85 ? -6.645 -1.515 -1.358 1.00 86.62 85 ALA A CA 1
ATOM 678 C C . ALA A 1 85 ? -6.636 0.017 -1.557 1.00 86.62 85 ALA A C 1
ATOM 680 O O . ALA A 1 85 ? -5.709 0.698 -1.120 1.00 86.62 85 ALA A O 1
ATOM 681 N N . GLU A 1 86 ? -7.694 0.576 -2.155 1.00 86.44 86 GLU A N 1
ATOM 682 C CA . GLU A 1 86 ? -7.902 2.026 -2.265 1.00 86.44 86 GLU A CA 1
ATOM 683 C C . GLU A 1 86 ? -7.950 2.744 -0.908 1.00 86.44 86 GLU A C 1
ATOM 685 O O . GLU A 1 86 ? -7.458 3.864 -0.804 1.00 86.44 86 GLU A O 1
ATOM 690 N N . LEU A 1 87 ? -8.482 2.104 0.141 1.00 87.69 87 LEU A N 1
ATOM 691 C CA . LEU A 1 87 ? -8.546 2.693 1.485 1.00 87.69 87 LEU A CA 1
ATOM 692 C C . LEU A 1 87 ? -7.144 2.873 2.082 1.00 87.69 87 LEU A C 1
ATOM 694 O O . LEU A 1 87 ? -6.842 3.915 2.664 1.00 87.69 87 LEU A O 1
ATOM 698 N N . LEU A 1 88 ? -6.262 1.888 1.881 1.00 86.12 88 LEU A N 1
ATOM 699 C CA . LEU A 1 88 ? -4.863 1.995 2.291 1.00 86.12 88 LEU A CA 1
ATOM 700 C C . LEU A 1 88 ? -4.141 3.090 1.497 1.00 86.12 88 LEU A C 1
ATOM 702 O O . LEU A 1 88 ? -3.430 3.904 2.082 1.00 86.12 88 LEU A O 1
ATOM 706 N N . ARG A 1 89 ? -4.341 3.145 0.175 1.00 83.06 89 ARG A N 1
ATOM 707 C CA . ARG A 1 89 ? -3.743 4.190 -0.670 1.00 83.06 89 ARG A CA 1
ATOM 708 C C . ARG A 1 89 ? -4.185 5.588 -0.237 1.00 83.06 89 ARG A C 1
ATOM 710 O O . ARG A 1 89 ? -3.329 6.446 -0.055 1.00 83.06 89 ARG A O 1
ATOM 717 N N . GLY A 1 90 ? -5.479 5.800 0.003 1.00 83.12 90 GLY A N 1
ATOM 718 C CA . GLY A 1 90 ? -5.995 7.084 0.485 1.00 83.12 90 GLY A CA 1
ATOM 719 C C . GLY A 1 90 ? -5.413 7.494 1.842 1.00 83.12 90 GLY A C 1
ATOM 720 O O . GLY A 1 90 ? -5.095 8.665 2.053 1.00 83.12 90 GLY A O 1
ATOM 721 N N . HIS A 1 91 ? -5.203 6.534 2.750 1.00 82.94 91 HIS A N 1
ATOM 722 C CA . HIS A 1 91 ? -4.500 6.780 4.009 1.00 82.94 91 HIS A CA 1
ATOM 723 C C . HIS A 1 91 ? -3.037 7.196 3.788 1.00 82.94 91 HIS A C 1
ATOM 725 O O . HIS A 1 91 ? -2.602 8.199 4.354 1.00 82.94 91 HIS A O 1
ATOM 731 N N . LEU A 1 92 ? -2.294 6.476 2.941 1.00 82.88 92 LEU A N 1
ATOM 732 C CA . LEU A 1 92 ? -0.890 6.779 2.646 1.00 82.88 92 LEU A CA 1
ATOM 733 C C . LEU A 1 92 ? -0.726 8.142 1.966 1.00 82.88 92 LEU A C 1
ATOM 735 O O . LEU A 1 92 ? 0.144 8.914 2.356 1.00 82.88 92 LEU A O 1
ATOM 739 N N . GLU A 1 93 ? -1.580 8.475 0.999 1.00 82.88 93 GLU A N 1
ATOM 740 C CA . GLU A 1 93 ? -1.576 9.786 0.338 1.00 82.88 93 GLU A CA 1
ATOM 741 C C . GLU A 1 93 ? -1.817 10.922 1.336 1.00 82.88 93 GLU A C 1
ATOM 743 O O . GLU A 1 93 ? -1.134 11.946 1.289 1.00 82.88 93 GLU A O 1
ATOM 748 N N . ARG A 1 94 ? -2.748 10.732 2.278 1.00 80.62 94 ARG A N 1
ATOM 749 C CA . ARG A 1 94 ? -3.014 11.705 3.342 1.00 80.62 94 ARG A CA 1
ATOM 750 C C . ARG A 1 94 ? -1.821 11.845 4.282 1.00 80.62 94 ARG A C 1
ATOM 752 O O . ARG A 1 94 ? -1.400 12.965 4.541 1.00 80.62 94 ARG A O 1
ATOM 759 N N . MET A 1 95 ? -1.240 10.730 4.723 1.00 80.25 95 MET A N 1
ATOM 760 C CA . MET A 1 95 ? -0.054 10.730 5.581 1.00 80.25 95 MET A CA 1
ATOM 761 C C . MET A 1 95 ? 1.122 11.444 4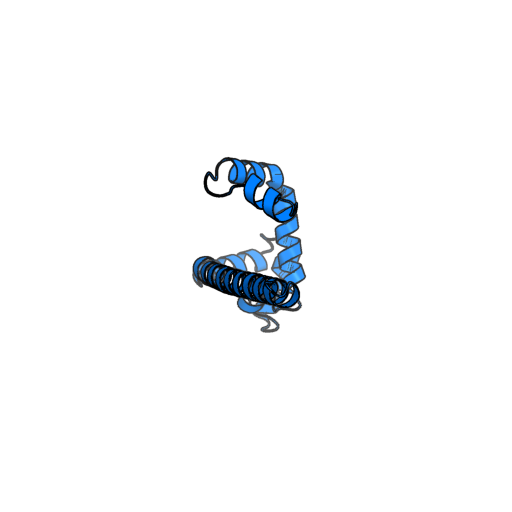.904 1.00 80.25 95 MET A C 1
ATOM 763 O O . MET A 1 95 ? 1.764 12.285 5.529 1.00 80.25 95 MET A O 1
ATOM 767 N N . ILE A 1 96 ? 1.375 11.165 3.622 1.00 79.50 96 ILE A N 1
ATOM 768 C CA . ILE A 1 96 ? 2.408 11.850 2.834 1.00 79.50 96 ILE A CA 1
ATOM 769 C C . ILE A 1 96 ? 2.080 13.339 2.721 1.00 79.50 96 ILE A C 1
ATOM 771 O O . ILE A 1 96 ? 2.959 14.165 2.929 1.00 79.50 96 ILE A O 1
ATOM 775 N N . SER A 1 97 ? 0.825 13.697 2.433 1.00 80.06 97 SER A N 1
ATOM 776 C CA . SER A 1 97 ? 0.401 15.096 2.330 1.00 80.06 97 SER A CA 1
ATOM 777 C C . SER A 1 97 ? 0.548 15.866 3.646 1.00 80.06 97 SER A C 1
ATOM 779 O O . SER A 1 97 ? 0.847 17.056 3.617 1.00 80.06 97 SER A O 1
ATOM 781 N N . GLU A 1 98 ? 0.313 15.220 4.786 1.00 81.88 98 GLU A N 1
ATOM 782 C CA . GLU A 1 98 ? 0.441 15.821 6.117 1.00 81.88 98 GLU A CA 1
ATOM 783 C C . GLU A 1 98 ? 1.905 15.932 6.566 1.00 81.88 98 GLU A C 1
ATOM 785 O O . GLU A 1 98 ? 2.232 16.800 7.370 1.00 81.88 98 GLU A O 1
ATOM 790 N N . ASN A 1 99 ? 2.788 15.095 6.015 1.00 80.62 99 ASN A N 1
ATOM 791 C CA . ASN A 1 99 ? 4.201 15.008 6.386 1.00 80.62 99 ASN A CA 1
ATOM 792 C C . ASN A 1 99 ? 5.147 15.366 5.225 1.00 80.62 99 ASN A C 1
ATOM 794 O O . ASN A 1 99 ? 6.292 14.924 5.220 1.00 80.62 99 ASN A O 1
ATOM 798 N N . GLN A 1 100 ? 4.697 16.161 4.244 1.00 73.88 100 GLN A N 1
ATOM 799 C CA . GLN A 1 100 ? 5.472 16.455 3.025 1.00 73.88 100 GLN A CA 1
ATOM 800 C C . GLN A 1 100 ? 6.876 16.990 3.316 1.00 73.88 100 GLN A C 1
ATOM 802 O O . GLN A 1 100 ? 7.816 16.600 2.634 1.00 73.88 100 GLN A O 1
ATOM 807 N N . GLU A 1 101 ? 7.024 17.849 4.327 1.00 71.50 101 GLU A N 1
ATOM 808 C CA . GLU A 1 101 ? 8.325 18.410 4.715 1.00 71.50 101 GLU A CA 1
ATOM 809 C C . GLU A 1 101 ? 9.266 17.336 5.281 1.00 71.50 101 GLU A C 1
ATOM 811 O O . GLU A 1 101 ? 10.415 17.259 4.864 1.00 71.50 101 GLU A O 1
ATOM 816 N N . ALA A 1 102 ? 8.768 16.449 6.148 1.00 73.06 102 ALA A N 1
ATOM 817 C CA . ALA A 1 102 ? 9.563 15.358 6.719 1.00 73.06 102 ALA A CA 1
ATOM 818 C C . ALA A 1 102 ? 9.916 14.283 5.679 1.00 73.06 102 ALA A C 1
ATOM 820 O O . ALA A 1 102 ? 10.995 13.702 5.723 1.00 73.06 102 ALA A O 1
ATOM 821 N N . VAL A 1 103 ? 9.016 14.024 4.725 1.00 67.19 103 VAL A N 1
ATOM 822 C CA . VAL A 1 103 ? 9.288 13.125 3.595 1.00 67.19 103 VAL A CA 1
ATOM 823 C C . VAL A 1 103 ? 10.340 13.734 2.666 1.00 67.19 103 VAL A C 1
ATOM 825 O O . VAL A 1 103 ? 11.220 13.015 2.209 1.00 67.19 103 VAL A O 1
ATOM 828 N N . ALA A 1 104 ? 10.279 15.043 2.401 1.00 68.62 104 ALA A N 1
ATOM 829 C CA . ALA A 1 104 ? 11.277 15.730 1.585 1.00 68.62 104 ALA A CA 1
ATOM 830 C C . ALA A 1 104 ? 12.665 15.725 2.246 1.00 68.62 104 ALA A C 1
ATOM 832 O O . ALA A 1 104 ? 13.643 15.423 1.575 1.00 68.62 104 ALA A O 1
ATOM 833 N N . GLU A 1 105 ? 12.741 15.983 3.554 1.00 70.56 105 GLU A N 1
ATOM 834 C CA . GLU A 1 105 ? 13.994 15.929 4.321 1.00 70.56 105 GLU A CA 1
ATOM 835 C C . GLU A 1 105 ? 14.585 14.510 4.337 1.00 70.56 105 GLU A C 1
ATOM 837 O O . GLU A 1 105 ? 15.761 14.329 4.040 1.00 70.56 105 GLU A O 1
ATOM 842 N N . ALA A 1 106 ? 13.757 13.484 4.567 1.00 68.44 106 ALA A N 1
ATOM 843 C CA . ALA A 1 106 ? 14.202 12.090 4.535 1.00 68.44 106 ALA A CA 1
ATOM 844 C C . ALA A 1 106 ? 14.716 11.646 3.152 1.00 68.44 106 ALA A C 1
ATOM 846 O O . ALA A 1 106 ? 15.607 10.808 3.080 1.00 68.44 106 ALA A O 1
ATOM 847 N N . LEU A 1 107 ? 14.165 12.196 2.064 1.00 65.81 107 LEU A N 1
ATOM 848 C CA . LEU A 1 107 ? 14.627 11.922 0.699 1.00 65.81 107 LEU A CA 1
ATOM 849 C C . LEU A 1 107 ? 15.889 12.716 0.325 1.00 65.81 107 LEU A C 1
ATOM 851 O O . LEU A 1 107 ? 16.660 12.243 -0.499 1.00 65.81 107 LEU A O 1
ATOM 855 N N . GLU A 1 108 ? 16.107 13.906 0.897 1.00 63.41 108 GLU A N 1
ATOM 856 C CA . GLU A 1 108 ? 17.354 14.669 0.715 1.00 63.41 108 GLU A CA 1
ATOM 857 C C . GLU A 1 108 ? 18.535 14.064 1.493 1.00 63.41 108 GLU A C 1
ATOM 859 O O . GLU A 1 108 ? 19.680 14.215 1.069 1.00 63.41 108 GLU A O 1
ATOM 864 N N . GLU A 1 109 ? 18.276 13.389 2.617 1.00 61.28 109 GLU A N 1
ATOM 865 C CA . GLU A 1 109 ? 19.303 12.722 3.434 1.00 61.28 109 GLU A CA 1
ATOM 866 C C . GLU A 1 109 ? 19.646 11.294 2.968 1.00 61.28 109 GLU A C 1
ATOM 868 O O . GLU A 1 109 ? 20.644 10.725 3.422 1.00 61.28 109 GLU A O 1
ATOM 873 N N . ASP A 1 110 ? 18.848 10.703 2.076 1.00 61.53 110 ASP A N 1
ATOM 874 C CA . ASP A 1 110 ? 19.099 9.370 1.529 1.00 61.53 110 ASP A CA 1
ATOM 875 C C . ASP A 1 110 ? 20.052 9.441 0.322 1.00 61.53 110 ASP A C 1
ATOM 877 O O . ASP A 1 110 ? 19.634 9.585 -0.826 1.00 61.53 110 ASP A O 1
ATOM 881 N N . ASP A 1 111 ? 21.357 9.314 0.591 1.00 58.50 111 ASP A N 1
ATOM 882 C CA . ASP 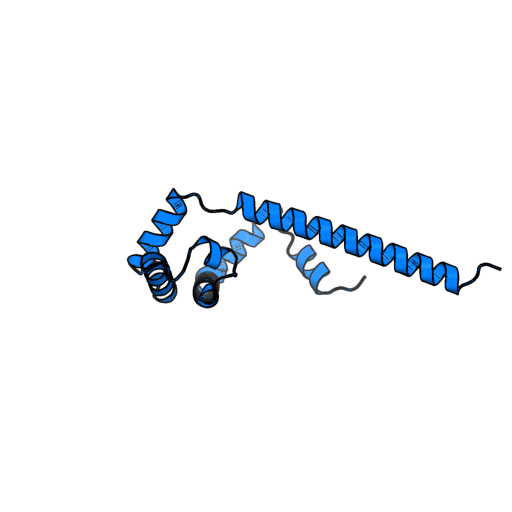A 1 111 ? 22.424 9.271 -0.426 1.00 58.50 111 ASP A CA 1
ATOM 883 C C . ASP A 1 111 ? 22.250 8.124 -1.458 1.00 58.50 111 ASP A C 1
ATOM 885 O O . ASP A 1 111 ? 22.922 8.125 -2.494 1.00 58.50 111 ASP A O 1
ATOM 889 N N . GLU A 1 112 ? 21.401 7.122 -1.183 1.00 56.38 112 GLU A N 1
ATOM 890 C CA . GLU A 1 112 ? 21.114 5.985 -2.071 1.00 56.38 112 GLU A CA 1
ATOM 891 C C . GLU A 1 112 ? 19.879 6.236 -2.964 1.00 56.38 112 GLU A C 1
ATOM 893 O O . GLU A 1 112 ? 19.718 5.578 -3.996 1.00 56.38 112 GLU A O 1
ATOM 898 N N . PHE A 1 113 ? 19.032 7.215 -2.622 1.00 55.66 113 PHE A N 1
ATOM 899 C CA . PHE A 1 113 ? 17.818 7.552 -3.366 1.00 55.66 113 PHE A CA 1
ATOM 900 C C . PHE A 1 113 ? 18.061 8.716 -4.339 1.00 55.66 113 PHE A C 1
ATOM 902 O O . PHE A 1 113 ? 17.740 9.875 -4.076 1.00 55.66 113 PHE A O 1
ATOM 909 N N . ASP A 1 114 ? 18.619 8.407 -5.513 1.00 60.31 114 ASP A N 1
ATOM 910 C CA . ASP A 1 114 ? 18.919 9.414 -6.535 1.00 60.31 114 ASP A CA 1
ATOM 911 C C . ASP A 1 114 ? 17.636 9.897 -7.253 1.00 60.31 114 ASP A C 1
ATOM 913 O O . ASP A 1 114 ? 17.166 9.330 -8.248 1.00 60.31 114 ASP A O 1
ATOM 917 N N . LEU A 1 115 ? 17.047 10.982 -6.738 1.00 57.34 115 LEU A N 1
ATOM 918 C CA . LEU A 1 115 ? 15.884 11.651 -7.338 1.00 57.34 115 LEU A CA 1
ATOM 919 C C . LEU A 1 115 ? 16.145 12.113 -8.784 1.00 57.34 115 LEU A C 1
ATOM 921 O O . LEU A 1 115 ? 15.200 12.186 -9.581 1.00 57.34 115 LEU A O 1
ATOM 925 N N . ASP A 1 116 ? 17.400 12.400 -9.145 1.00 58.47 116 ASP A N 1
ATOM 926 C CA . ASP A 1 116 ? 17.763 12.776 -10.510 1.00 58.47 116 ASP A CA 1
ATOM 927 C C . ASP A 1 116 ? 17.760 11.564 -11.452 1.00 58.47 116 ASP A C 1
ATOM 929 O O . ASP A 1 116 ? 17.426 11.724 -12.628 1.00 58.47 116 ASP A O 1
ATOM 933 N N . GLU A 1 117 ? 18.070 10.359 -10.967 1.00 60.94 117 GLU A N 1
ATOM 934 C CA . GLU A 1 117 ? 18.004 9.115 -11.747 1.00 60.94 117 GLU A CA 1
ATOM 935 C C . GLU A 1 117 ? 16.550 8.751 -12.083 1.00 60.94 117 GLU A C 1
ATOM 937 O O . GLU A 1 117 ? 16.201 8.583 -13.253 1.00 60.94 117 GLU A O 1
ATOM 942 N N . LEU A 1 118 ? 15.662 8.785 -11.086 1.00 56.62 118 LEU A N 1
ATOM 943 C CA . LEU A 1 118 ? 14.224 8.527 -11.247 1.00 56.62 118 LEU A CA 1
ATOM 944 C C . LEU A 1 118 ? 13.554 9.518 -12.213 1.00 56.62 118 LEU A C 1
ATOM 946 O O . LEU A 1 118 ? 12.691 9.152 -13.018 1.00 56.62 118 LEU A O 1
ATOM 950 N N . ARG A 1 119 ? 13.969 10.789 -12.165 1.00 58.25 119 ARG A N 1
ATOM 951 C CA . ARG A 1 119 ? 13.496 11.823 -13.089 1.00 58.25 119 ARG A CA 1
ATOM 952 C C . ARG A 1 119 ? 14.030 11.617 -14.506 1.00 58.25 119 ARG A C 1
ATOM 954 O O . ARG A 1 119 ? 13.284 11.812 -15.466 1.00 58.25 119 ARG A O 1
ATOM 961 N N . ARG A 1 120 ? 15.295 11.216 -14.653 1.00 59.38 120 ARG A N 1
ATOM 962 C CA . ARG A 1 120 ? 15.925 10.944 -15.954 1.00 59.38 120 ARG A CA 1
ATOM 963 C C . ARG A 1 120 ? 15.293 9.722 -16.633 1.00 59.38 120 ARG A C 1
ATOM 965 O O . ARG A 1 120 ? 15.043 9.765 -17.839 1.00 59.38 120 ARG A O 1
ATOM 972 N N . ASP A 1 121 ? 14.927 8.710 -15.853 1.00 60.47 121 ASP A N 1
ATOM 973 C CA . ASP A 1 121 ? 14.189 7.530 -16.312 1.00 60.47 121 ASP A CA 1
ATOM 974 C C . ASP A 1 121 ? 12.741 7.857 -16.710 1.00 60.47 121 ASP A C 1
ATOM 976 O O . ASP A 1 121 ? 12.245 7.368 -17.730 1.00 60.47 121 ASP A O 1
ATOM 980 N N . ALA A 1 122 ? 12.066 8.737 -15.962 1.00 53.97 122 ALA A N 1
ATOM 981 C CA . ALA A 1 122 ? 10.704 9.180 -16.271 1.00 53.97 122 ALA A CA 1
ATOM 982 C C . ALA A 1 122 ? 10.628 10.116 -17.493 1.00 53.97 122 ALA A C 1
ATOM 984 O O . ALA A 1 122 ? 9.646 10.090 -18.239 1.00 53.97 122 ALA A O 1
ATOM 985 N N . GLU A 1 123 ? 11.652 10.945 -17.716 1.00 58.16 123 GLU A N 1
ATOM 986 C CA . GLU A 1 123 ? 11.711 11.885 -18.843 1.00 58.16 123 GLU A CA 1
ATOM 987 C C . GLU A 1 123 ? 12.196 11.237 -20.152 1.00 58.16 123 GLU A C 1
ATOM 989 O O . GLU A 1 123 ? 12.056 11.849 -21.215 1.00 58.16 123 GLU A O 1
ATOM 994 N N . GLY A 1 124 ? 12.688 9.992 -20.101 1.00 64.50 124 GLY A N 1
ATOM 995 C CA . GLY A 1 124 ? 12.855 9.095 -21.243 1.00 64.50 124 GLY A CA 1
ATOM 996 C C . GLY A 1 124 ? 13.316 9.774 -22.532 1.00 64.50 124 GLY A C 1
ATOM 997 O O . GLY A 1 124 ? 12.568 9.786 -23.514 1.00 64.50 124 GLY A O 1
ATOM 998 N N . ARG A 1 125 ? 14.534 10.330 -22.561 1.00 44.47 125 ARG A N 1
ATOM 999 C CA . ARG A 1 125 ? 15.249 10.681 -23.803 1.00 44.47 125 ARG A CA 1
ATOM 1000 C C . ARG A 1 125 ? 16.761 10.839 -23.559 1.00 44.47 125 ARG A C 1
ATOM 1002 O O . ARG A 1 125 ? 17.145 11.123 -22.433 1.00 44.47 125 ARG A O 1
ATOM 1009 N N . PRO A 1 126 ? 17.576 10.570 -24.599 1.00 51.44 126 PRO A N 1
ATOM 1010 C CA . PRO A 1 126 ? 18.958 10.088 -24.507 1.00 51.44 126 PRO A CA 1
ATOM 1011 C C . PRO A 1 126 ? 19.949 11.078 -23.901 1.00 51.44 126 PRO A C 1
ATOM 1013 O O . PRO A 1 126 ? 19.708 12.301 -24.021 1.00 51.44 126 PRO A O 1
#

Secondary structure (DSSP, 8-state):
---HHHHHHHHHHHHHHHHHHHHHHHHHHHHHHHHHTPPPHHHHHHHHHHHHTTTT-HHHHHHHHHHHTTS--HHHHHTT-STTHHHHHHHHHHHHHHTHHHHHHHHHS-TT--HHHHHHHHH---

Sequence (126 aa):
MTNPFAEFTERIQAARAELDGILAQAERDLSRFKRENKPTEEERQQLHEAALRGELGDDMRELAEKVERGEDTWDAVFAGESPNAELLRGHLERMISENQEAVAEALEEDDEFDLDELRRDAEGRP

Solvent-accessible surface area (backbone atoms only — not comparable to full-atom values): 7148 Å² total; per-residue (Å²): 133,86,58,70,68,57,58,51,50,52,50,52,52,50,55,47,54,50,50,54,50,51,51,57,46,53,54,49,51,51,52,48,48,60,61,73,71,51,73,50,74,67,54,46,50,52,52,42,51,38,10,60,72,40,78,61,34,68,51,37,20,55,51,32,51,35,35,75,71,66,78,45,47,71,66,36,35,78,70,61,73,33,94,63,26,61,37,57,48,55,47,51,53,48,52,46,65,76,37,47,68,63,54,48,51,56,49,72,69,35,89,84,55,56,66,67,56,58,48,50,62,73,64,66,70,136

Mean predicted aligned error: 12.65 Å

Foldseek 3Di:
DDDVVVVVVVVVVVVVVVVVVVVVVVVVVVVVCCVVPDDDPVRVVVQLVCLCVCVLHDLSNVVSVCVVVVVDNPVCLVVVNDPSVVSVVVSVVVVCVVCVVVVVVVQVPPPPNPPVVVVCVVVDDD

pLDDT: mean 78.54, std 12.03, range [44.47, 94.75]